Protein AF-A0A6A6SK98-F1 (afdb_monomer_lite)

pLDDT: mean 72.6, std 18.64, range [45.09, 96.06]

Foldseek 3Di:
DDDDDDDDDDDDDDPPPPPPDDPPPDPDDDPPPDDPPPPPPPPDDDPDPPDDPDDPPPPPPPDDDPVVVVVVVVVVLVVLVVLLVCLVVVNDDDDPPDDPCNSVVSNVVSVVVNVVVVVVVVVVVVVVVVVVVCVVVVVPDDDPDPDDDPDD

Sequence (152 aa):
MAKHSDTSTHTAAAQDSVFLSNNDVKPSHLDPKAISTDTKVNTSNRKATFQGGGKLKKHIRLRESKEHHHQRFERRHDRRQAERARIAAGTAVPPPDAGPNWAKKREQRLAKYAKNTERRHKKHEKRVRDAEEAKSEGAGKEQGDKNSGRAK

Structure (mmCIF, N/CA/C/O backbone):
data_AF-A0A6A6SK98-F1
#
_entry.id   AF-A0A6A6SK98-F1
#
loop_
_atom_site.group_PDB
_atom_site.id
_atom_site.type_symbol
_atom_site.label_atom_id
_atom_site.label_alt_id
_atom_site.label_comp_id
_atom_site.label_asym_id
_atom_site.label_entity_id
_atom_site.label_seq_id
_atom_site.pdbx_PDB_ins_code
_atom_site.Cartn_x
_atom_site.Cartn_y
_atom_site.Cartn_z
_atom_site.occupancy
_atom_site.B_iso_or_equiv
_atom_site.auth_seq_id
_atom_site.auth_comp_id
_atom_site.auth_asym_id
_atom_site.auth_atom_id
_atom_site.pdbx_PDB_model_num
ATOM 1 N N . MET A 1 1 ? -14.582 44.600 31.786 1.00 52.75 1 MET A N 1
ATOM 2 C CA . MET A 1 1 ? -15.840 44.243 31.097 1.00 52.75 1 MET A CA 1
ATOM 3 C C . MET A 1 1 ? -15.591 44.267 29.597 1.00 52.75 1 MET A C 1
ATOM 5 O O . MET A 1 1 ? -15.584 45.338 29.009 1.00 52.75 1 MET A O 1
ATOM 9 N N . ALA A 1 2 ? -15.300 43.112 28.999 1.00 51.84 2 ALA A N 1
ATOM 10 C CA . ALA A 1 2 ? -15.084 42.970 27.560 1.00 51.84 2 ALA A CA 1
ATOM 11 C C . ALA A 1 2 ? -16.059 41.908 27.047 1.00 51.84 2 ALA A C 1
ATOM 13 O O . ALA A 1 2 ? -16.211 40.856 27.661 1.00 51.84 2 ALA A O 1
ATOM 14 N N . LYS A 1 3 ? -16.800 42.272 26.002 1.00 63.06 3 LYS A N 1
ATOM 15 C CA . LYS A 1 3 ? -18.000 41.593 25.516 1.00 63.06 3 LYS A CA 1
ATOM 16 C C . LYS A 1 3 ? -17.608 40.333 24.738 1.00 63.06 3 LYS A C 1
ATOM 18 O O . LYS A 1 3 ? -16.805 40.417 23.815 1.00 63.06 3 LYS A O 1
ATOM 23 N N . HIS A 1 4 ? -18.187 39.195 25.109 1.00 49.81 4 HIS A N 1
ATOM 24 C CA . HIS A 1 4 ? -18.150 37.962 24.328 1.00 49.81 4 HIS A CA 1
ATOM 25 C C . HIS A 1 4 ? -19.135 38.103 23.161 1.00 49.81 4 HIS A C 1
ATOM 27 O O . HIS A 1 4 ? -20.302 38.419 23.380 1.00 49.81 4 HIS A O 1
ATOM 33 N N . SER A 1 5 ? -18.669 37.921 21.927 1.00 63.31 5 SER A N 1
ATOM 34 C CA . SER A 1 5 ? -19.527 37.810 20.745 1.00 63.31 5 SER A CA 1
ATOM 35 C C . SER A 1 5 ? -19.526 36.362 20.273 1.00 63.31 5 SER A C 1
ATOM 37 O O . SER A 1 5 ? -18.610 35.926 19.574 1.00 63.31 5 SER A O 1
ATOM 39 N N . ASP A 1 6 ? -20.559 35.639 20.693 1.00 55.16 6 ASP A N 1
ATOM 40 C CA . ASP A 1 6 ? -20.901 34.302 20.227 1.00 55.16 6 ASP A CA 1
ATOM 41 C C . ASP A 1 6 ? -21.406 34.378 18.783 1.00 55.16 6 ASP A C 1
ATOM 43 O O . ASP A 1 6 ? -22.420 35.008 18.486 1.00 55.16 6 ASP A O 1
ATOM 47 N N . THR A 1 7 ? -20.698 33.722 17.870 1.00 63.88 7 THR A N 1
ATOM 48 C CA . THR A 1 7 ? -21.157 33.487 16.496 1.00 63.88 7 THR A CA 1
ATOM 49 C C . THR A 1 7 ? -21.421 31.997 16.330 1.00 63.88 7 THR A C 1
ATOM 51 O O . THR A 1 7 ? -20.584 31.217 15.882 1.00 63.88 7 THR A O 1
ATOM 54 N N . SER A 1 8 ? -22.618 31.599 16.759 1.00 53.12 8 SER A N 1
ATOM 55 C CA . SER A 1 8 ? -23.190 30.285 16.486 1.00 53.12 8 SER A CA 1
ATOM 56 C C . SER A 1 8 ? -23.600 30.221 15.016 1.00 53.12 8 SER A C 1
ATOM 58 O O . SER A 1 8 ? -24.483 30.958 14.580 1.00 53.12 8 SER A O 1
ATOM 60 N N . THR A 1 9 ? -22.946 29.353 14.244 1.00 57.50 9 THR A N 1
ATOM 61 C CA . THR A 1 9 ? -23.338 29.055 12.861 1.00 57.50 9 THR A CA 1
ATOM 62 C C . THR A 1 9 ? -23.818 27.608 12.817 1.00 57.50 9 THR A C 1
ATOM 64 O O . THR A 1 9 ? -23.026 26.676 12.697 1.00 57.50 9 THR A O 1
ATOM 67 N N . HIS A 1 10 ? -25.127 27.416 12.977 1.00 50.22 10 HIS A N 1
ATOM 68 C CA . HIS A 1 10 ? -25.798 26.149 12.698 1.00 50.22 10 HIS A CA 1
ATOM 69 C C . HIS A 1 10 ? -26.047 26.055 11.192 1.00 50.22 10 HIS A C 1
ATOM 71 O O . HIS A 1 10 ? -27.001 26.640 10.684 1.00 50.22 10 HIS A O 1
ATOM 77 N N . THR A 1 11 ? -25.205 25.312 10.475 1.00 55.38 11 THR A N 1
ATOM 78 C CA . THR A 1 11 ? -25.446 25.005 9.061 1.00 55.38 11 THR A CA 1
ATOM 79 C C . THR A 1 11 ? -25.968 23.579 8.922 1.00 55.38 11 THR A C 1
ATOM 81 O O . THR A 1 11 ? -25.255 22.609 9.163 1.00 55.38 11 THR A O 1
ATOM 84 N N . ALA A 1 12 ? -27.258 23.534 8.591 1.00 54.75 12 ALA A N 1
ATOM 85 C CA . ALA A 1 12 ? -28.085 22.494 7.987 1.00 54.75 12 ALA A CA 1
ATOM 86 C C . ALA A 1 12 ? -27.506 21.075 7.812 1.00 54.75 12 ALA A C 1
ATOM 88 O O . ALA A 1 12 ? -26.571 20.825 7.055 1.00 54.75 12 ALA A O 1
ATOM 89 N N . ALA A 1 13 ? -28.212 20.128 8.433 1.00 52.47 13 ALA A N 1
ATOM 90 C CA . ALA A 1 13 ? -28.170 18.708 8.136 1.00 52.47 13 ALA A CA 1
ATOM 91 C C . ALA A 1 13 ? -28.680 18.428 6.709 1.00 52.47 13 ALA A C 1
ATOM 93 O O . ALA A 1 13 ? -29.855 18.639 6.417 1.00 52.47 13 ALA A O 1
ATOM 94 N N . ALA A 1 14 ? -27.813 17.898 5.847 1.00 54.19 14 ALA A N 1
ATOM 95 C CA . ALA A 1 14 ? -28.224 17.171 4.652 1.00 54.19 14 ALA A CA 1
ATOM 96 C C . ALA A 1 14 ? -28.398 15.695 5.041 1.00 54.19 14 ALA A C 1
ATOM 98 O O . ALA A 1 14 ? -27.422 14.973 5.245 1.00 54.19 14 ALA A O 1
ATOM 99 N N . GLN A 1 15 ? -29.648 15.267 5.223 1.00 52.50 15 GLN A N 1
ATOM 100 C CA . GLN A 1 15 ? -29.999 13.853 5.325 1.00 52.50 15 GLN A CA 1
ATOM 101 C C . GLN A 1 15 ? -30.228 13.297 3.917 1.00 52.50 15 GLN A C 1
ATOM 103 O O . GLN A 1 15 ? -31.365 13.180 3.466 1.00 52.50 15 GLN A O 1
ATOM 108 N N . ASP A 1 16 ? -29.146 12.930 3.233 1.00 50.25 16 ASP A N 1
ATOM 109 C CA . ASP A 1 16 ? -29.23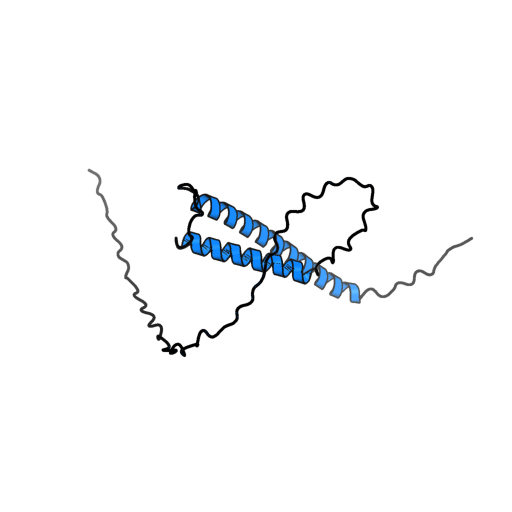9 12.100 2.031 1.00 50.25 16 ASP A CA 1
ATOM 110 C C . ASP A 1 16 ? -29.477 10.649 2.458 1.00 50.25 16 ASP A C 1
ATOM 112 O O . ASP A 1 16 ? -28.567 9.855 2.706 1.00 50.25 16 ASP A O 1
ATOM 116 N N . SER A 1 17 ? -30.760 10.323 2.596 1.00 53.38 17 SER A N 1
ATOM 117 C CA . SER A 1 17 ? -31.263 8.967 2.777 1.00 53.38 17 SER A CA 1
ATOM 118 C C . SER A 1 17 ? -31.161 8.207 1.452 1.00 53.38 17 SER A C 1
ATOM 120 O O . SER A 1 17 ? -32.091 8.146 0.652 1.00 53.38 17 SER A O 1
ATOM 122 N N . VAL A 1 18 ? -29.999 7.605 1.203 1.00 55.28 18 VAL A N 1
ATOM 123 C CA . VAL A 1 18 ? -29.844 6.649 0.103 1.00 55.28 18 VAL A CA 1
ATOM 124 C C . VAL A 1 18 ? -30.526 5.347 0.516 1.00 55.28 18 VAL A C 1
ATOM 126 O O . VAL A 1 18 ? -29.987 4.545 1.279 1.00 55.28 18 VAL A O 1
ATOM 129 N N . PHE A 1 19 ? -31.747 5.163 0.027 1.00 48.50 19 PHE A N 1
ATOM 130 C CA . PHE A 1 19 ? -32.517 3.929 0.124 1.00 48.50 19 PHE A CA 1
ATOM 131 C C . PHE A 1 19 ? -31.816 2.849 -0.721 1.00 48.50 19 PHE A C 1
ATOM 133 O O . PHE A 1 19 ? -32.073 2.701 -1.916 1.00 48.50 19 PHE A O 1
ATOM 140 N N . LEU A 1 20 ? -30.866 2.115 -0.132 1.00 53.53 20 LEU A N 1
ATOM 141 C CA . LEU A 1 20 ? -30.313 0.921 -0.768 1.00 53.53 20 LEU A CA 1
ATOM 142 C C . LEU A 1 20 ? -31.343 -0.207 -0.679 1.00 53.53 20 LEU A C 1
ATOM 144 O O . LEU A 1 20 ? -31.538 -0.829 0.360 1.00 53.53 20 LEU A O 1
ATOM 148 N N . SER A 1 21 ? -31.996 -0.430 -1.817 1.00 53.16 21 SER A N 1
ATOM 149 C CA . SER A 1 21 ? -32.761 -1.616 -2.192 1.00 53.16 21 SER A CA 1
ATOM 150 C C . SER A 1 21 ? -32.133 -2.905 -1.646 1.00 53.16 21 SER A C 1
ATOM 152 O O . SER A 1 21 ? -31.102 -3.366 -2.142 1.00 53.16 21 SER A O 1
ATOM 154 N N . ASN A 1 22 ? -32.795 -3.518 -0.663 1.00 48.38 22 ASN A N 1
ATOM 155 C CA . ASN A 1 22 ? -32.536 -4.892 -0.254 1.00 48.38 22 ASN A CA 1
ATOM 156 C C . ASN A 1 22 ? -32.964 -5.819 -1.397 1.00 48.38 22 ASN A C 1
ATOM 158 O O . ASN A 1 22 ? -34.144 -6.105 -1.571 1.00 48.38 22 ASN A O 1
ATOM 162 N N . ASN A 1 23 ? -31.999 -6.272 -2.197 1.00 54.50 23 ASN A N 1
ATOM 163 C CA . ASN A 1 23 ? -32.209 -7.417 -3.071 1.00 54.50 23 ASN A CA 1
ATOM 164 C C . ASN A 1 23 ? -32.403 -8.657 -2.189 1.00 54.50 23 ASN A C 1
ATOM 166 O O . ASN A 1 23 ? -31.438 -9.201 -1.649 1.00 54.50 23 ASN A O 1
ATOM 170 N N . ASP A 1 24 ? -33.658 -9.083 -2.063 1.00 53.00 24 ASP A N 1
ATOM 171 C CA . ASP A 1 24 ? -34.084 -10.389 -1.563 1.00 53.00 24 ASP A CA 1
ATOM 172 C C . ASP A 1 24 ? -33.523 -11.506 -2.459 1.00 53.00 24 ASP A C 1
ATOM 174 O O . ASP A 1 24 ? -34.200 -12.077 -3.317 1.00 53.00 24 ASP A O 1
ATOM 178 N N . VAL A 1 25 ? -32.250 -11.842 -2.261 1.00 53.78 25 VAL A N 1
ATOM 179 C CA . VAL A 1 25 ? -31.699 -13.114 -2.725 1.00 53.78 25 VAL A CA 1
ATOM 180 C C . VAL A 1 25 ? -31.928 -14.119 -1.610 1.00 53.78 25 VAL A C 1
ATOM 182 O O . VAL A 1 25 ? -31.170 -14.204 -0.644 1.00 53.78 25 VAL A O 1
ATOM 185 N N . LYS A 1 26 ? -33.018 -14.875 -1.751 1.00 58.38 26 LYS A N 1
ATOM 186 C CA . LYS A 1 26 ? -33.307 -16.067 -0.950 1.00 58.38 26 LYS A CA 1
ATOM 187 C C . LYS A 1 26 ? -32.042 -16.939 -0.872 1.00 58.38 26 LYS A C 1
ATOM 189 O O . LYS A 1 26 ? -31.548 -17.343 -1.928 1.00 58.38 26 LYS A O 1
ATOM 194 N N . PRO A 1 27 ? -31.519 -17.280 0.319 1.00 57.19 27 PRO A N 1
ATOM 195 C CA . PRO A 1 27 ? -30.479 -18.289 0.414 1.00 57.19 27 PRO A CA 1
ATOM 196 C C . PRO A 1 27 ? -31.111 -19.633 0.053 1.00 57.19 27 PRO A C 1
ATOM 198 O O . PRO A 1 27 ? -31.895 -20.200 0.814 1.00 57.19 27 PRO A O 1
ATOM 201 N N . SER A 1 28 ? -30.797 -20.131 -1.142 1.00 58.06 28 SER A N 1
ATOM 202 C CA . SER A 1 28 ? -31.038 -21.524 -1.490 1.00 58.06 28 SER A CA 1
ATOM 203 C C . SER A 1 28 ? -30.358 -22.392 -0.436 1.00 58.06 28 SER A C 1
ATOM 205 O O . SER A 1 28 ? -29.149 -22.291 -0.224 1.00 58.06 28 SER A O 1
ATOM 207 N N . HIS A 1 29 ? -31.168 -23.201 0.234 1.00 53.41 29 HIS A N 1
ATOM 208 C CA . HIS A 1 29 ? -30.786 -24.267 1.143 1.00 53.41 29 HIS A CA 1
ATOM 209 C C . HIS A 1 29 ? -29.707 -25.141 0.486 1.00 53.41 29 HIS A C 1
ATOM 211 O O . HIS A 1 29 ? -30.003 -25.964 -0.376 1.00 53.41 29 HIS A O 1
ATOM 217 N N . LEU A 1 30 ? -28.442 -24.899 0.831 1.00 54.44 30 LEU A N 1
ATOM 218 C CA . LEU A 1 30 ? -27.338 -25.762 0.438 1.00 54.44 30 LEU A CA 1
ATOM 219 C C . LEU A 1 30 ? -27.220 -26.851 1.497 1.00 54.44 30 LEU A C 1
ATOM 221 O O . LEU A 1 30 ? -26.771 -26.597 2.614 1.00 54.44 30 LEU A O 1
ATOM 225 N N . ASP A 1 31 ? -27.649 -28.051 1.118 1.00 53.09 31 ASP A N 1
ATOM 226 C CA . ASP A 1 31 ? -27.403 -29.298 1.830 1.00 53.09 31 ASP A CA 1
ATOM 227 C C . ASP A 1 31 ? -25.910 -29.432 2.185 1.00 53.09 31 ASP A C 1
ATOM 229 O O . ASP A 1 31 ? -25.072 -29.551 1.283 1.00 53.09 31 ASP A O 1
ATOM 233 N N . PRO A 1 32 ? -25.519 -29.486 3.471 1.00 56.09 32 PRO A N 1
ATOM 234 C CA . PRO A 1 32 ? -24.153 -29.812 3.846 1.00 56.09 32 PRO A CA 1
ATOM 235 C C . PRO A 1 32 ? -23.962 -31.334 3.794 1.00 56.09 32 PRO A C 1
ATOM 237 O O . PRO A 1 32 ? -23.784 -31.991 4.819 1.00 56.09 32 PRO A O 1
ATOM 240 N N . LYS A 1 33 ? -23.992 -31.929 2.596 1.00 53.34 33 LYS A N 1
ATOM 241 C CA . LYS A 1 33 ? -23.508 -33.302 2.400 1.00 53.34 33 LYS A CA 1
ATOM 242 C C . LYS A 1 33 ? -22.080 -33.286 1.866 1.00 53.34 33 LYS A C 1
ATOM 244 O O . LYS A 1 33 ? -21.832 -33.184 0.674 1.00 53.34 33 LYS A O 1
ATOM 249 N N . ALA A 1 34 ? -21.170 -33.435 2.825 1.00 58.16 34 ALA A N 1
ATOM 250 C CA . ALA A 1 34 ? -19.913 -34.166 2.717 1.00 58.16 34 ALA A CA 1
ATOM 251 C C . ALA A 1 34 ? -18.953 -33.773 1.580 1.00 58.16 34 ALA A C 1
ATOM 253 O O . ALA A 1 34 ? -18.916 -34.398 0.525 1.00 58.16 34 ALA A O 1
ATOM 254 N N . ILE A 1 35 ? -18.019 -32.874 1.896 1.00 53.72 35 ILE A N 1
ATOM 255 C CA . ILE A 1 35 ? -16.646 -32.993 1.392 1.00 53.72 35 ILE A CA 1
ATOM 256 C C . ILE A 1 35 ? -15.726 -33.010 2.615 1.00 53.72 35 ILE A C 1
ATOM 258 O O . ILE A 1 35 ? -15.178 -31.997 3.043 1.00 53.72 35 ILE A O 1
ATOM 262 N N . SER A 1 36 ? -15.621 -34.194 3.222 1.00 48.38 36 SER A N 1
ATOM 263 C CA . SER A 1 36 ? -14.524 -34.524 4.127 1.00 48.38 36 SER A CA 1
ATOM 264 C C . SER A 1 36 ? -13.276 -34.724 3.273 1.00 48.38 36 SER A C 1
ATOM 266 O O . SER A 1 36 ? -13.075 -35.785 2.684 1.00 48.38 36 SER A O 1
ATOM 268 N N . THR A 1 37 ? -12.445 -33.692 3.152 1.00 55.44 37 THR A N 1
ATOM 269 C CA . THR A 1 37 ? -11.045 -33.890 2.773 1.00 55.44 37 THR A CA 1
ATOM 270 C C . THR A 1 37 ? -10.233 -33.955 4.050 1.00 55.44 37 THR A C 1
ATOM 272 O O . THR A 1 37 ? -9.770 -32.928 4.555 1.00 55.44 37 THR A O 1
ATOM 275 N N . ASP A 1 38 ? -10.070 -35.177 4.556 1.00 46.47 38 ASP A N 1
ATOM 276 C CA . ASP A 1 38 ? -9.054 -35.552 5.536 1.00 46.47 38 ASP A CA 1
ATOM 277 C C . ASP A 1 38 ? -7.671 -35.163 5.002 1.00 46.47 38 ASP A C 1
ATOM 279 O O . ASP A 1 38 ? -6.936 -35.948 4.400 1.00 46.47 38 ASP A O 1
ATOM 283 N N . THR A 1 39 ? -7.293 -33.910 5.221 1.00 47.31 39 THR A N 1
ATOM 284 C CA . THR A 1 39 ? -5.923 -33.471 5.004 1.00 47.31 39 THR A CA 1
ATOM 285 C C . THR A 1 39 ? -5.172 -33.800 6.283 1.00 47.31 39 THR A C 1
ATOM 287 O O . THR A 1 39 ? -5.020 -32.963 7.172 1.00 47.31 39 THR A O 1
ATOM 290 N N . LYS A 1 40 ? -4.735 -35.059 6.402 1.00 48.38 40 LYS A N 1
ATOM 291 C CA . LYS A 1 40 ? -3.777 -35.488 7.426 1.00 48.38 40 LYS A CA 1
ATOM 292 C C . LYS A 1 40 ? -2.483 -34.693 7.240 1.00 48.38 40 LYS A C 1
ATOM 294 O O . LYS A 1 40 ? -1.596 -35.091 6.486 1.00 48.38 40 LYS A O 1
ATOM 299 N N . VAL A 1 41 ? -2.365 -33.561 7.931 1.00 48.53 41 VAL A N 1
ATOM 300 C CA . VAL A 1 41 ? -1.095 -32.851 8.088 1.00 48.53 41 VAL A CA 1
ATOM 301 C C . VAL A 1 41 ? -0.239 -33.699 9.021 1.00 48.53 41 VAL A C 1
ATOM 303 O O . VAL A 1 41 ? -0.339 -33.635 10.243 1.00 48.53 41 VAL A O 1
ATOM 306 N N . ASN A 1 42 ? 0.567 -34.570 8.420 1.00 45.53 42 ASN A N 1
ATOM 307 C CA . ASN A 1 42 ? 1.564 -35.359 9.120 1.00 45.53 42 ASN A CA 1
ATOM 308 C C . ASN A 1 42 ? 2.720 -34.438 9.539 1.00 45.53 42 ASN A C 1
ATOM 310 O O . ASN A 1 42 ? 3.708 -34.279 8.819 1.00 45.53 42 ASN A O 1
ATOM 314 N N . THR A 1 43 ? 2.587 -33.813 10.708 1.00 56.94 43 THR A N 1
ATOM 315 C CA . THR A 1 43 ? 3.652 -33.047 11.367 1.00 56.94 43 THR A CA 1
ATOM 316 C C . THR A 1 43 ? 4.645 -34.014 12.015 1.00 56.94 43 THR A C 1
ATOM 318 O O . THR A 1 43 ? 4.785 -34.094 13.233 1.00 56.94 43 THR A O 1
ATOM 321 N N . SER A 1 44 ? 5.337 -34.798 11.189 1.00 52.38 44 SER A N 1
ATOM 322 C CA . SER A 1 44 ? 6.452 -35.620 11.647 1.00 52.38 44 SER A CA 1
ATOM 323 C C . SER A 1 44 ? 7.648 -34.722 11.955 1.00 52.38 44 SER A C 1
ATOM 325 O O . SER A 1 44 ? 8.370 -34.284 11.058 1.00 52.38 44 SER A O 1
ATOM 327 N N . ASN A 1 45 ? 7.859 -34.482 13.249 1.00 55.62 45 ASN A N 1
ATOM 328 C CA . ASN A 1 45 ? 9.130 -34.079 13.839 1.00 55.62 45 ASN A CA 1
ATOM 329 C C . ASN A 1 45 ? 10.291 -34.855 13.196 1.00 55.62 45 ASN A C 1
ATOM 331 O O . ASN A 1 45 ? 10.512 -36.024 13.500 1.00 55.62 45 ASN A O 1
ATOM 335 N N . ARG A 1 46 ? 11.084 -34.197 12.347 1.00 52.72 46 ARG A N 1
ATOM 336 C CA . ARG A 1 46 ? 12.448 -34.644 12.050 1.00 52.72 46 ARG A CA 1
ATOM 337 C C . ARG A 1 46 ? 13.416 -33.575 12.514 1.00 52.72 46 ARG A C 1
ATOM 339 O O . ARG A 1 46 ? 13.726 -32.628 11.797 1.00 52.72 46 ARG A O 1
ATOM 346 N N . LYS A 1 47 ? 13.906 -33.767 13.738 1.00 49.66 47 LYS A N 1
ATOM 347 C CA . LYS A 1 47 ? 15.163 -33.201 14.222 1.00 49.66 47 LYS A CA 1
ATOM 348 C C . LYS A 1 47 ? 16.271 -33.776 13.334 1.00 49.66 47 LYS A C 1
ATOM 350 O O . LYS A 1 47 ? 16.804 -34.842 13.610 1.00 49.66 47 LYS A O 1
ATOM 355 N N . ALA A 1 48 ? 16.526 -33.122 12.204 1.00 54.75 48 ALA A N 1
ATOM 356 C CA . ALA A 1 48 ? 17.607 -33.487 11.305 1.00 54.75 48 ALA A CA 1
ATOM 357 C C . ALA A 1 48 ? 18.925 -33.067 11.962 1.00 54.75 48 ALA A C 1
ATOM 359 O O . ALA A 1 48 ? 19.312 -31.899 11.941 1.00 54.75 48 ALA A O 1
ATOM 360 N N . THR A 1 49 ? 19.592 -34.029 12.588 1.00 53.97 49 THR A N 1
ATOM 361 C CA . THR A 1 49 ? 21.017 -33.967 12.888 1.00 53.97 49 THR A CA 1
ATOM 362 C C . THR A 1 49 ? 21.764 -33.790 11.565 1.00 53.97 49 THR A C 1
ATOM 364 O O . THR A 1 49 ? 21.901 -34.721 10.778 1.00 53.97 49 THR A O 1
ATOM 367 N N . PHE A 1 50 ? 22.203 -32.564 11.273 1.00 47.88 50 PHE A N 1
ATOM 368 C CA . PHE A 1 50 ? 23.048 -32.281 10.116 1.00 47.88 50 PHE A CA 1
ATOM 369 C C . PHE A 1 50 ? 24.473 -32.746 10.433 1.00 47.88 50 PHE A C 1
ATOM 371 O O . PHE A 1 50 ? 25.324 -31.971 10.859 1.00 47.88 50 PHE A O 1
ATOM 378 N N . GLN A 1 51 ? 24.713 -34.044 10.276 1.00 50.41 51 GLN A N 1
ATOM 379 C CA . GLN A 1 51 ? 26.050 -34.601 10.129 1.00 50.41 51 GLN A CA 1
ATOM 380 C C . GLN A 1 51 ? 26.133 -35.236 8.746 1.00 50.41 51 GLN A C 1
ATOM 382 O O . GLN A 1 51 ? 25.403 -36.171 8.434 1.00 50.41 51 GLN A O 1
ATOM 387 N N . GLY A 1 52 ? 27.006 -34.697 7.901 1.00 45.09 52 GLY A N 1
ATOM 388 C CA . GLY A 1 52 ? 27.307 -35.280 6.599 1.00 45.09 52 GLY A CA 1
ATOM 389 C C . GLY A 1 52 ? 27.608 -34.219 5.553 1.00 45.09 52 GLY A C 1
ATOM 390 O O . GLY A 1 52 ? 26.710 -33.513 5.099 1.00 45.09 52 GLY A O 1
ATOM 391 N N . GLY A 1 53 ? 28.876 -34.137 5.145 1.00 50.03 53 GLY A N 1
ATOM 392 C CA . GLY A 1 53 ? 29.387 -33.303 4.055 1.00 50.03 53 GLY A CA 1
ATOM 393 C C . GLY A 1 53 ? 28.890 -33.735 2.671 1.00 50.03 53 GLY A C 1
ATOM 394 O O . GLY A 1 53 ? 29.677 -34.042 1.778 1.00 50.03 53 GLY A O 1
ATOM 395 N N . GLY A 1 54 ? 27.573 -33.754 2.476 1.00 50.16 54 GLY A N 1
ATOM 396 C CA . GLY A 1 54 ? 26.945 -33.958 1.180 1.00 50.16 54 GLY A CA 1
ATOM 397 C C . GLY A 1 54 ? 26.979 -32.665 0.375 1.00 50.16 54 GLY A C 1
ATOM 398 O O . GLY A 1 54 ? 26.413 -31.654 0.789 1.00 50.16 54 GLY A O 1
ATOM 399 N N . LYS A 1 55 ? 27.639 -32.700 -0.787 1.00 62.06 55 LYS A N 1
ATOM 400 C CA . LYS A 1 55 ? 27.631 -31.630 -1.794 1.00 62.06 55 LYS A CA 1
ATOM 401 C C . LYS A 1 55 ? 26.212 -31.074 -1.940 1.00 62.06 55 LYS A C 1
ATOM 403 O O . LYS A 1 55 ? 25.305 -31.790 -2.364 1.00 62.06 55 LYS A O 1
ATOM 408 N N . LEU A 1 56 ? 26.039 -29.802 -1.577 1.00 60.53 56 LEU A N 1
ATOM 409 C CA . LEU A 1 56 ? 24.785 -29.066 -1.682 1.00 60.53 56 LEU A CA 1
ATOM 410 C C . LEU A 1 56 ? 24.305 -29.150 -3.141 1.00 60.53 56 LEU A C 1
ATOM 412 O O . LEU A 1 56 ? 24.819 -28.445 -4.013 1.00 60.53 56 LEU A O 1
ATOM 416 N N . LYS A 1 57 ? 23.342 -30.035 -3.439 1.00 62.62 57 LYS A N 1
ATOM 417 C CA . LYS A 1 57 ? 22.619 -29.993 -4.713 1.00 62.62 57 LYS A CA 1
ATOM 418 C C . LYS A 1 57 ? 22.006 -28.601 -4.775 1.00 62.62 57 LYS A C 1
ATOM 420 O O . LYS A 1 57 ? 21.170 -28.257 -3.941 1.00 62.62 57 LYS A O 1
ATOM 425 N N . LYS A 1 58 ? 22.483 -27.763 -5.701 1.00 67.81 58 LYS A N 1
ATOM 426 C CA . LYS A 1 58 ? 21.932 -26.427 -5.929 1.00 67.81 58 LYS A CA 1
ATOM 427 C C . LYS A 1 58 ? 20.474 -26.626 -6.327 1.00 67.81 58 LYS A C 1
ATOM 429 O O . LYS A 1 58 ? 20.187 -26.909 -7.484 1.00 67.81 58 LYS A O 1
ATOM 434 N N . HIS A 1 59 ? 19.562 -26.542 -5.361 1.00 60.50 59 HIS A N 1
ATOM 435 C CA . HIS A 1 59 ? 18.142 -26.468 -5.647 1.00 60.50 59 HIS A CA 1
ATOM 436 C C . HIS A 1 59 ? 17.972 -25.271 -6.576 1.00 60.50 59 HIS A C 1
ATOM 438 O O . HIS A 1 59 ? 18.224 -24.132 -6.171 1.00 60.50 59 HIS A O 1
ATOM 444 N N . ILE A 1 60 ? 17.616 -25.538 -7.834 1.00 63.62 60 ILE A N 1
ATOM 445 C CA . ILE A 1 60 ? 17.160 -24.521 -8.772 1.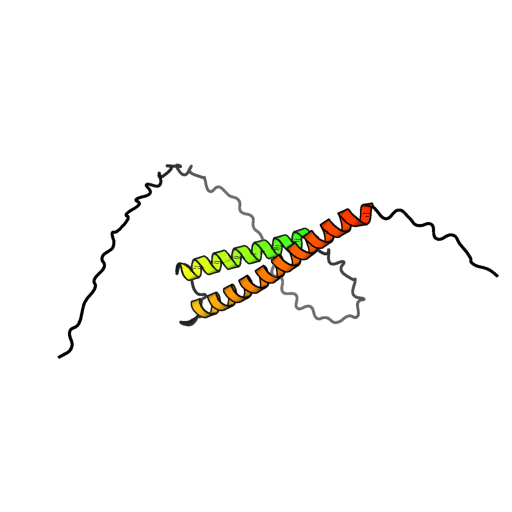00 63.62 60 ILE A CA 1
ATOM 446 C C . ILE A 1 60 ? 15.921 -23.930 -8.108 1.00 63.62 60 ILE A C 1
ATOM 448 O O . ILE A 1 60 ? 14.834 -24.499 -8.161 1.00 63.62 60 ILE A O 1
ATOM 452 N N . ARG A 1 61 ? 16.100 -22.831 -7.371 1.00 66.94 61 ARG A N 1
ATOM 453 C CA . ARG A 1 61 ? 14.976 -22.046 -6.878 1.00 66.94 61 ARG A CA 1
ATOM 454 C C . ARG A 1 61 ? 14.331 -21.498 -8.137 1.00 66.94 61 ARG A C 1
ATOM 456 O O . ARG A 1 61 ? 14.898 -20.592 -8.745 1.00 66.94 61 ARG A O 1
ATOM 463 N N . LEU A 1 62 ? 13.216 -22.097 -8.555 1.00 70.31 62 LEU A N 1
ATOM 464 C CA . LEU A 1 62 ? 12.367 -21.562 -9.613 1.00 70.31 62 LEU A CA 1
ATOM 465 C C . LEU A 1 62 ? 12.100 -20.102 -9.252 1.00 70.31 62 LEU A C 1
ATOM 467 O O . LEU A 1 62 ? 11.432 -19.793 -8.265 1.00 70.31 62 LEU A O 1
ATOM 471 N N . ARG A 1 63 ? 12.771 -19.202 -9.967 1.00 78.94 63 ARG A N 1
ATOM 472 C CA . ARG A 1 63 ? 12.704 -17.774 -9.701 1.00 78.94 63 ARG A CA 1
ATOM 473 C C . ARG A 1 63 ? 11.365 -17.329 -10.262 1.00 78.94 63 ARG A C 1
ATOM 475 O O . ARG A 1 63 ? 11.141 -17.474 -11.459 1.00 78.94 63 ARG A O 1
ATOM 482 N N . GLU A 1 64 ? 10.475 -16.852 -9.395 1.00 79.25 64 GLU A N 1
ATOM 483 C CA . GLU A 1 64 ? 9.179 -16.319 -9.820 1.00 79.25 64 GLU A CA 1
ATOM 484 C C . GLU A 1 64 ? 9.371 -15.304 -10.959 1.00 79.25 64 GLU A C 1
ATOM 486 O O . GLU A 1 64 ? 10.357 -14.553 -10.979 1.00 79.25 64 GLU A O 1
ATOM 491 N N . SER A 1 65 ? 8.429 -15.277 -11.909 1.00 85.44 65 SER A N 1
ATOM 492 C CA . SER A 1 65 ? 8.434 -14.264 -12.962 1.00 85.44 65 SER A CA 1
ATOM 493 C C . SER A 1 65 ? 8.366 -12.864 -12.338 1.00 85.44 65 SER A C 1
ATOM 495 O O . SER A 1 65 ? 7.796 -12.662 -11.260 1.00 85.44 65 SER A O 1
ATOM 497 N N . LYS A 1 66 ? 8.966 -11.872 -13.008 1.00 82.56 66 LYS A N 1
ATOM 498 C CA . LYS A 1 66 ? 8.956 -10.477 -12.529 1.00 82.56 66 LYS A CA 1
ATOM 499 C C . LYS A 1 66 ? 7.527 -9.962 -12.316 1.00 82.56 66 LYS A C 1
ATOM 501 O O . LYS A 1 66 ? 7.286 -9.260 -11.339 1.00 82.56 66 LYS A O 1
ATOM 506 N N . GLU A 1 67 ? 6.612 -10.376 -13.187 1.00 79.75 67 GLU A N 1
ATOM 507 C CA . GLU A 1 67 ? 5.187 -10.051 -13.138 1.00 79.75 67 GLU A CA 1
ATOM 508 C C . GLU A 1 67 ? 4.517 -10.604 -11.875 1.00 79.75 67 GLU A C 1
ATOM 510 O O . GLU A 1 67 ? 3.929 -9.862 -11.090 1.00 79.75 67 GLU A O 1
ATOM 515 N N . HIS A 1 68 ? 4.703 -11.898 -11.592 1.00 87.38 68 HIS A N 1
ATOM 516 C CA . HIS A 1 68 ? 4.136 -12.525 -10.398 1.00 87.38 68 HIS A CA 1
ATOM 517 C C . HIS A 1 68 ? 4.646 -11.868 -9.106 1.00 87.38 68 HIS A C 1
ATOM 519 O O . HIS A 1 68 ? 3.892 -11.635 -8.155 1.00 87.38 68 HIS A O 1
ATOM 525 N N . HIS A 1 69 ? 5.931 -11.509 -9.085 1.00 84.62 69 HIS A N 1
ATOM 526 C CA . HIS A 1 69 ? 6.537 -10.807 -7.962 1.00 84.62 69 HIS A CA 1
ATOM 527 C C . HIS A 1 69 ? 5.945 -9.400 -7.757 1.00 84.62 69 HIS A C 1
ATOM 529 O O . HIS A 1 69 ? 5.733 -8.994 -6.612 1.00 84.62 69 HIS A O 1
ATOM 535 N N . HIS A 1 70 ? 5.642 -8.671 -8.837 1.00 83.38 70 HIS A N 1
ATOM 536 C CA . HIS A 1 70 ? 4.967 -7.372 -8.766 1.00 83.38 70 HIS A CA 1
ATOM 537 C C . HIS A 1 70 ? 3.539 -7.515 -8.225 1.00 83.38 70 HIS A C 1
ATOM 539 O O . HIS A 1 70 ? 3.224 -6.921 -7.195 1.00 83.38 70 HIS A O 1
ATOM 545 N N . GLN A 1 71 ? 2.732 -8.416 -8.793 1.00 85.62 71 GLN A N 1
ATOM 546 C CA . GLN A 1 71 ? 1.362 -8.678 -8.328 1.00 85.62 71 GLN A CA 1
ATOM 547 C C . GLN A 1 71 ? 1.295 -9.115 -6.857 1.00 85.62 71 GLN A C 1
ATOM 549 O O . GLN A 1 71 ? 0.332 -8.835 -6.140 1.00 85.62 71 GLN A O 1
ATOM 554 N N . ARG A 1 72 ? 2.313 -9.829 -6.363 1.00 89.06 72 ARG A N 1
ATOM 555 C CA . ARG A 1 72 ? 2.415 -10.180 -4.940 1.00 89.06 72 ARG A CA 1
ATOM 556 C C . ARG A 1 72 ? 2.635 -8.948 -4.056 1.00 89.06 72 ARG A C 1
ATOM 558 O O . ARG A 1 72 ? 2.158 -8.930 -2.917 1.00 89.06 72 ARG A O 1
ATOM 565 N N . PHE A 1 73 ? 3.369 -7.945 -4.536 1.00 86.88 73 PHE A N 1
ATOM 566 C CA . PHE A 1 73 ? 3.513 -6.682 -3.819 1.00 86.88 73 PHE A CA 1
ATOM 567 C C . PHE A 1 73 ? 2.229 -5.863 -3.831 1.00 86.88 73 PHE A C 1
ATOM 569 O O . PHE A 1 73 ? 1.870 -5.396 -2.749 1.00 86.88 73 PHE A O 1
ATOM 576 N N . GLU A 1 74 ? 1.536 -5.778 -4.968 1.00 87.56 74 GLU A N 1
ATOM 577 C CA . GLU A 1 74 ? 0.245 -5.080 -5.093 1.00 87.56 74 GLU A CA 1
ATOM 578 C C . GLU A 1 74 ? -0.780 -5.640 -4.113 1.00 87.56 74 GLU A C 1
ATOM 580 O O . GLU A 1 74 ? -1.201 -4.955 -3.183 1.00 87.56 74 GLU A O 1
ATOM 585 N N . ARG A 1 75 ? -1.018 -6.957 -4.158 1.00 91.81 75 ARG A N 1
ATOM 586 C CA . ARG A 1 75 ? -1.925 -7.633 -3.212 1.00 91.81 75 ARG A CA 1
ATOM 587 C C . ARG A 1 75 ? -1.564 -7.371 -1.750 1.00 91.81 75 ARG A C 1
ATOM 589 O O . ARG A 1 75 ? -2.427 -7.282 -0.875 1.00 91.81 75 ARG A O 1
ATOM 596 N N . ARG A 1 76 ? -0.266 -7.277 -1.441 1.00 92.31 76 ARG A N 1
ATOM 597 C CA . ARG A 1 76 ? 0.201 -6.976 -0.082 1.00 92.31 76 ARG A CA 1
ATOM 598 C C . ARG A 1 76 ? 0.005 -5.499 0.272 1.00 92.31 76 ARG A C 1
ATOM 600 O O . ARG A 1 76 ? -0.171 -5.204 1.453 1.00 92.31 76 ARG A O 1
ATOM 607 N N . HIS A 1 77 ? 0.087 -4.586 -0.689 1.00 92.81 77 HIS A N 1
ATOM 608 C CA . HIS A 1 77 ? -0.233 -3.177 -0.498 1.00 92.81 77 HIS A CA 1
ATOM 609 C C . HIS A 1 77 ? -1.728 -2.998 -0.229 1.00 92.81 77 HIS A C 1
ATOM 611 O O . HIS A 1 77 ? -2.076 -2.449 0.817 1.00 92.81 77 HIS A O 1
ATOM 617 N N . ASP A 1 78 ? -2.584 -3.576 -1.066 1.00 91.94 78 ASP A N 1
ATOM 618 C CA . ASP A 1 78 ? -4.042 -3.493 -0.927 1.00 91.94 78 ASP A CA 1
ATOM 619 C C . ASP A 1 78 ? -4.506 -4.030 0.423 1.00 91.94 78 ASP A C 1
ATOM 621 O O . ASP A 1 78 ? -5.256 -3.377 1.149 1.00 91.94 78 ASP A O 1
ATOM 625 N N . ARG A 1 79 ? -3.956 -5.177 0.845 1.00 94.06 79 ARG A N 1
ATOM 626 C CA . ARG A 1 79 ? -4.240 -5.749 2.168 1.00 94.06 79 ARG A CA 1
ATOM 627 C C . ARG A 1 79 ? -3.915 -4.780 3.309 1.00 94.06 79 ARG A C 1
ATOM 629 O O . ARG A 1 79 ? -4.643 -4.736 4.296 1.00 94.06 79 ARG A O 1
ATOM 636 N N . ARG A 1 80 ? -2.826 -4.014 3.192 1.00 93.94 80 ARG A N 1
ATOM 637 C CA . ARG A 1 80 ? -2.426 -3.017 4.200 1.00 93.94 80 ARG A CA 1
ATOM 638 C C . ARG A 1 80 ? -3.320 -1.780 4.167 1.00 93.94 80 ARG A C 1
ATOM 640 O O . ARG A 1 80 ? -3.578 -1.222 5.229 1.00 93.94 80 ARG A O 1
ATOM 647 N N . GLN A 1 81 ? -3.779 -1.355 2.990 1.00 93.19 81 GLN A N 1
ATOM 648 C CA . GLN A 1 81 ? -4.726 -0.243 2.866 1.00 93.19 81 GLN A CA 1
ATOM 649 C C . GLN A 1 81 ? -6.080 -0.611 3.469 1.00 93.19 81 GLN A C 1
ATOM 651 O O . GLN A 1 81 ? -6.599 0.129 4.302 1.00 93.19 81 GLN A O 1
ATOM 656 N N . ALA A 1 82 ? -6.589 -1.804 3.154 1.00 93.81 82 ALA A N 1
ATOM 657 C CA . ALA A 1 82 ? -7.804 -2.335 3.761 1.00 93.81 82 ALA A CA 1
ATOM 658 C C . ALA A 1 82 ? -7.675 -2.439 5.290 1.00 93.81 82 ALA A C 1
ATOM 660 O O . ALA A 1 82 ? -8.592 -2.078 6.022 1.00 93.81 82 ALA A O 1
ATOM 661 N N . GLU A 1 83 ? -6.522 -2.881 5.798 1.00 94.44 83 GLU A N 1
ATOM 662 C CA . GLU A 1 83 ? -6.267 -2.909 7.240 1.00 94.44 83 GLU A CA 1
ATOM 663 C C . GLU A 1 83 ? -6.265 -1.505 7.857 1.00 94.44 83 GLU A C 1
ATOM 665 O O . GLU A 1 83 ? -6.852 -1.300 8.917 1.00 94.44 83 GLU A O 1
ATOM 670 N N . ARG A 1 84 ? -5.651 -0.524 7.188 1.00 94.31 84 ARG A N 1
ATOM 671 C CA . ARG A 1 84 ? -5.658 0.865 7.655 1.00 94.31 84 ARG A CA 1
ATOM 672 C C . ARG A 1 84 ? -7.079 1.420 7.716 1.00 94.31 84 ARG A C 1
ATOM 674 O O . ARG A 1 84 ? -7.426 2.041 8.714 1.00 94.31 84 ARG A O 1
ATOM 681 N N . ALA A 1 85 ? -7.892 1.151 6.696 1.00 94.38 85 ALA A N 1
ATOM 682 C CA 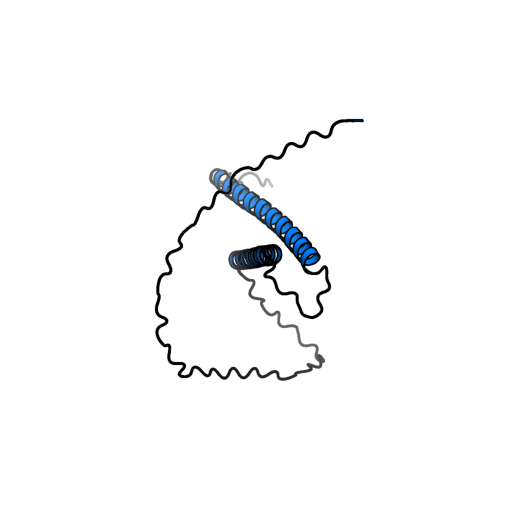. ALA A 1 85 ? -9.297 1.540 6.673 1.00 94.38 85 ALA A CA 1
ATOM 683 C C . ALA A 1 85 ? -10.083 0.897 7.827 1.00 94.38 85 ALA A C 1
ATOM 685 O O . ALA A 1 85 ? -10.841 1.584 8.501 1.00 94.38 85 ALA A O 1
ATOM 686 N N . ARG A 1 86 ? -9.842 -0.386 8.133 1.00 95.81 86 ARG A N 1
ATOM 687 C CA . ARG A 1 86 ? -10.460 -1.066 9.288 1.00 95.81 86 ARG A CA 1
ATOM 688 C C . ARG A 1 86 ? -10.045 -0.460 10.627 1.00 95.81 86 ARG A C 1
ATOM 690 O O . ARG A 1 86 ? -10.880 -0.330 11.515 1.00 95.81 86 ARG A O 1
ATOM 697 N N . ILE A 1 87 ? -8.773 -0.087 10.781 1.00 94.56 87 ILE A N 1
ATOM 698 C CA . ILE A 1 87 ? -8.284 0.585 11.996 1.00 94.56 87 ILE A CA 1
ATOM 699 C C . ILE A 1 87 ? -8.933 1.964 12.136 1.00 94.56 87 ILE A C 1
ATOM 701 O O . ILE A 1 87 ? -9.402 2.292 13.220 1.00 94.56 87 ILE A O 1
ATOM 705 N N . ALA A 1 88 ? -9.004 2.737 11.049 1.00 93.25 88 ALA A N 1
ATOM 706 C CA . ALA A 1 88 ? -9.657 4.046 11.038 1.00 93.25 88 ALA A CA 1
ATOM 707 C C . ALA A 1 88 ? -11.163 3.946 11.340 1.00 93.25 88 ALA A C 1
ATOM 709 O O . ALA A 1 88 ? -11.694 4.770 12.074 1.00 93.25 88 ALA A O 1
ATOM 710 N N . ALA A 1 89 ? -11.826 2.901 10.839 1.00 95.81 89 ALA A N 1
ATOM 711 C CA . ALA A 1 89 ? -13.223 2.593 11.135 1.00 95.81 89 ALA A CA 1
ATOM 712 C C . ALA A 1 89 ? -13.444 1.983 12.535 1.00 95.81 89 ALA A C 1
ATOM 714 O O . ALA A 1 89 ? -14.579 1.681 12.888 1.00 95.81 89 ALA A O 1
ATOM 715 N N . GLY A 1 90 ? -12.386 1.721 13.312 1.00 93.12 90 GLY A N 1
ATOM 716 C CA . GLY A 1 90 ? -12.487 1.071 14.624 1.00 93.12 90 GLY A CA 1
ATOM 717 C C . GLY A 1 90 ? -12.913 -0.404 14.588 1.00 93.12 90 GLY A C 1
ATOM 718 O O . GLY A 1 90 ? -13.142 -0.997 15.635 1.00 93.12 90 GLY A O 1
ATOM 719 N N . THR A 1 91 ? -12.994 -1.022 13.406 1.00 95.94 91 THR A N 1
ATOM 720 C CA . THR A 1 91 ? -13.423 -2.424 13.222 1.00 95.94 91 THR A CA 1
ATOM 721 C C . THR A 1 91 ? -12.268 -3.421 13.306 1.00 95.94 91 THR A C 1
ATOM 723 O O . THR A 1 91 ? -12.481 -4.632 13.364 1.00 95.94 91 THR A O 1
ATOM 726 N N . ALA A 1 92 ? -11.022 -2.940 13.291 1.00 94.06 92 ALA A N 1
ATOM 727 C CA . ALA A 1 92 ? -9.856 -3.798 13.428 1.00 94.06 92 ALA A CA 1
ATOM 728 C C . ALA A 1 92 ? -9.715 -4.308 14.868 1.00 94.06 92 ALA A C 1
ATOM 730 O O . ALA A 1 92 ? -9.478 -3.534 15.795 1.00 94.06 92 ALA A O 1
ATOM 731 N N . VAL A 1 93 ? -9.797 -5.627 15.033 1.00 94.31 93 VAL A N 1
ATOM 732 C CA . VAL A 1 93 ? -9.613 -6.280 16.329 1.00 94.31 93 VAL A CA 1
ATOM 733 C C . VAL A 1 93 ? -8.119 -6.302 16.682 1.00 94.31 93 VAL A C 1
ATOM 735 O O . VAL A 1 93 ? -7.315 -6.776 15.868 1.00 94.31 93 VAL A O 1
ATOM 738 N N . PRO A 1 94 ? -7.714 -5.789 17.861 1.00 95.00 94 PRO A N 1
ATOM 739 C CA . PRO A 1 94 ? -6.350 -5.960 18.342 1.00 95.00 94 PRO A CA 1
ATOM 740 C C . PRO A 1 94 ? -5.981 -7.443 18.461 1.00 95.00 94 PRO A C 1
ATOM 742 O O . PRO A 1 94 ? -6.833 -8.252 18.826 1.00 95.00 94 PRO A O 1
ATOM 745 N N . PRO A 1 95 ? -4.713 -7.827 18.233 1.00 94.75 95 PRO A N 1
ATOM 746 C CA . PRO A 1 95 ? -4.260 -9.147 18.649 1.00 94.75 95 PRO A CA 1
ATOM 747 C C . PRO A 1 95 ? -4.406 -9.316 20.175 1.00 94.75 95 PRO A C 1
ATOM 749 O O . PRO A 1 95 ? -4.364 -8.314 20.901 1.00 94.75 95 PRO A O 1
ATOM 752 N N . PRO A 1 96 ? -4.544 -10.560 20.674 1.00 93.00 96 PRO A N 1
ATOM 753 C CA . PRO A 1 96 ? -4.433 -10.817 22.107 1.00 93.00 96 PRO A CA 1
ATOM 754 C C . PRO A 1 96 ? -3.088 -10.256 22.600 1.00 93.00 96 PRO A C 1
ATOM 756 O O . PRO A 1 96 ? -2.095 -10.303 21.873 1.00 93.00 96 PRO A O 1
ATOM 759 N N . ASP A 1 97 ? -3.085 -9.636 23.779 1.00 95.12 97 ASP A N 1
ATOM 760 C CA . ASP A 1 97 ? -1.944 -8.924 24.387 1.00 95.12 97 ASP A CA 1
ATOM 761 C C . ASP A 1 97 ? -1.555 -7.573 23.751 1.00 95.12 97 ASP A C 1
ATOM 763 O O . ASP A 1 97 ? -0.516 -6.984 24.073 1.00 95.12 97 ASP A O 1
ATOM 767 N N . ALA A 1 98 ? -2.378 -7.015 22.859 1.00 93.69 98 ALA A N 1
ATOM 768 C CA . ALA A 1 98 ? -2.133 -5.675 22.338 1.00 93.69 98 ALA A CA 1
ATOM 769 C C . ALA A 1 98 ? -2.421 -4.587 23.388 1.00 93.69 98 ALA A C 1
ATOM 771 O O . ALA A 1 98 ? -3.532 -4.460 23.893 1.00 93.69 98 ALA A O 1
ATOM 772 N N . GLY A 1 99 ? -1.429 -3.737 23.669 1.00 95.12 99 GLY A N 1
ATOM 773 C CA . GLY A 1 99 ? -1.600 -2.619 24.602 1.00 95.12 99 GLY A CA 1
ATOM 774 C C . GLY A 1 99 ? -2.481 -1.464 24.073 1.00 95.12 99 GLY A C 1
ATOM 775 O O . GLY A 1 99 ? -2.758 -1.387 22.873 1.00 95.12 99 GLY A O 1
ATOM 776 N N . PRO A 1 100 ? -2.821 -0.475 24.926 1.00 93.44 100 PRO A N 1
ATOM 777 C CA . PRO A 1 100 ? -3.773 0.614 24.626 1.00 93.44 100 PRO A CA 1
ATOM 778 C C . PRO A 1 100 ? -3.454 1.466 23.384 1.00 93.44 100 PRO A C 1
ATOM 780 O O . PRO A 1 100 ? -4.323 2.114 22.813 1.00 93.44 100 PRO A O 1
ATOM 783 N N . ASN A 1 101 ? -2.197 1.462 22.934 1.00 95.44 101 ASN A N 1
ATOM 784 C CA . ASN A 1 101 ? -1.715 2.246 21.795 1.00 95.44 101 ASN A CA 1
ATOM 785 C C . ASN A 1 101 ? -1.470 1.409 20.525 1.00 95.44 101 ASN A C 1
ATOM 787 O O . ASN A 1 101 ? -0.772 1.869 19.612 1.00 95.44 101 ASN A O 1
ATOM 791 N N . TRP A 1 102 ? -1.985 0.176 20.452 1.00 96.06 102 TRP A N 1
ATOM 7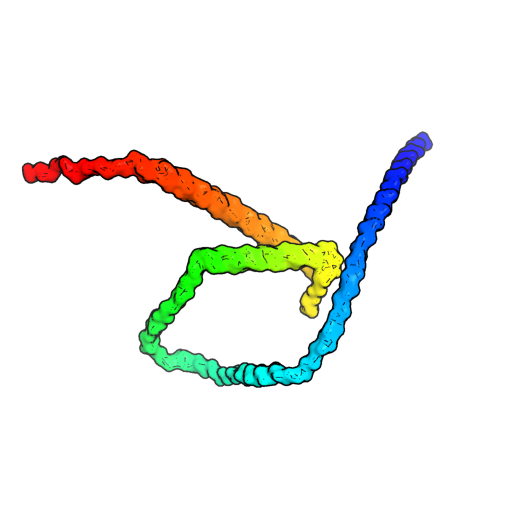92 C CA . TRP A 1 102 ? -1.718 -0.724 19.324 1.00 96.06 102 TRP A CA 1
ATOM 793 C C . TRP A 1 102 ? -2.165 -0.121 17.984 1.00 96.06 102 TRP A C 1
ATOM 795 O O . TRP A 1 102 ? -1.385 -0.126 17.031 1.00 96.06 102 TRP A O 1
ATOM 805 N N . ALA A 1 103 ? -3.373 0.452 17.939 1.00 95.44 103 ALA A N 1
ATOM 806 C CA . ALA A 1 103 ? -3.994 0.967 16.724 1.00 95.44 103 ALA A CA 1
ATOM 807 C C . ALA A 1 103 ? -3.163 2.110 16.133 1.00 95.44 103 ALA A C 1
ATOM 809 O O . ALA A 1 103 ? -2.766 2.049 14.972 1.00 95.44 103 ALA A O 1
ATOM 810 N N . LYS A 1 104 ? -2.772 3.083 16.969 1.00 95.12 104 LYS A N 1
ATOM 811 C CA . LYS A 1 104 ? -1.906 4.208 16.577 1.00 95.12 104 LYS A CA 1
ATOM 812 C C . LYS A 1 104 ? -0.552 3.727 16.048 1.00 95.12 104 LYS A C 1
ATOM 814 O O . LYS A 1 104 ? -0.109 4.145 14.979 1.00 95.12 104 LYS A O 1
ATOM 819 N N . LYS A 1 105 ? 0.110 2.799 16.757 1.00 95.75 105 LYS A N 1
ATOM 820 C CA . LYS A 1 105 ? 1.400 2.227 16.314 1.00 95.75 105 LYS A CA 1
ATOM 821 C C . LYS A 1 105 ? 1.251 1.448 15.005 1.00 95.75 105 LYS A C 1
ATOM 823 O O . LYS A 1 105 ? 2.151 1.474 14.160 1.00 95.75 105 LYS A O 1
ATOM 828 N N . ARG A 1 106 ? 0.136 0.737 14.831 1.00 95.88 106 ARG A N 1
ATOM 829 C CA . ARG A 1 106 ? -0.151 -0.022 13.616 1.00 95.88 106 ARG A CA 1
ATOM 830 C C . ARG A 1 106 ? -0.404 0.909 12.441 1.00 95.88 106 ARG A C 1
ATOM 832 O O . ARG A 1 106 ? 0.225 0.724 11.402 1.00 95.88 106 ARG A O 1
ATOM 839 N N . GLU A 1 107 ? -1.221 1.937 12.626 1.00 94.94 107 GLU A N 1
ATOM 840 C CA . GLU A 1 107 ? -1.490 2.950 11.613 1.00 94.94 107 GLU A CA 1
ATOM 841 C C . GLU A 1 107 ? -0.200 3.640 11.152 1.00 94.94 107 GLU A C 1
ATOM 843 O O . GLU A 1 107 ? 0.062 3.702 9.953 1.00 94.94 107 GLU A O 1
ATOM 848 N N . GLN A 1 108 ? 0.667 4.061 12.077 1.00 95.88 108 GLN A N 1
ATOM 849 C CA . GLN A 1 108 ? 1.963 4.662 11.733 1.00 95.88 108 GLN A CA 1
ATOM 850 C C . GLN A 1 108 ? 2.829 3.731 10.868 1.00 95.88 108 GLN A C 1
ATOM 852 O O . GLN A 1 108 ? 3.438 4.164 9.884 1.00 95.88 108 GLN A O 1
ATOM 857 N N . ARG A 1 109 ? 2.873 2.430 11.196 1.00 95.88 109 ARG A N 1
ATOM 858 C CA . ARG A 1 109 ? 3.584 1.430 10.379 1.00 95.88 109 ARG A CA 1
ATOM 859 C C . ARG A 1 109 ? 2.955 1.289 8.994 1.00 95.88 109 ARG A C 1
ATOM 861 O O . ARG A 1 109 ? 3.687 1.260 8.004 1.00 95.88 109 ARG A O 1
ATOM 868 N N . LEU A 1 110 ? 1.627 1.223 8.910 1.00 93.94 110 LEU A N 1
ATOM 869 C CA . LEU A 1 110 ? 0.903 1.131 7.639 1.00 93.94 110 LEU A CA 1
ATOM 870 C C . LEU A 1 110 ? 1.126 2.382 6.778 1.00 93.94 110 LEU A C 1
ATOM 872 O O . LEU A 1 110 ? 1.443 2.248 5.598 1.00 93.94 110 LEU A O 1
ATOM 876 N N . ALA A 1 111 ? 1.101 3.578 7.368 1.00 93.75 111 ALA A N 1
ATOM 877 C CA . ALA A 1 111 ? 1.406 4.835 6.688 1.00 93.75 111 ALA A CA 1
ATOM 878 C C . ALA A 1 111 ? 2.847 4.866 6.144 1.00 93.75 111 ALA A C 1
ATOM 880 O O . ALA A 1 111 ? 3.076 5.266 4.999 1.00 93.75 111 ALA A O 1
ATOM 881 N N . LYS A 1 112 ? 3.831 4.377 6.915 1.00 95.56 112 LYS A N 1
ATOM 882 C CA . LYS A 1 112 ? 5.218 4.229 6.436 1.00 95.56 112 LYS A CA 1
ATOM 883 C C . LYS A 1 112 ? 5.304 3.276 5.239 1.00 95.56 112 LYS A C 1
ATOM 885 O O . LYS A 1 112 ? 6.021 3.563 4.277 1.00 95.56 112 LYS A O 1
ATOM 890 N N . TYR A 1 113 ? 4.584 2.153 5.276 1.00 92.69 113 TYR A N 1
ATOM 891 C CA . TYR A 1 113 ? 4.546 1.217 4.150 1.00 92.69 113 TYR A CA 1
ATOM 892 C C . TYR A 1 113 ? 3.858 1.801 2.917 1.00 92.69 113 TYR A C 1
ATOM 894 O O . TYR A 1 113 ? 4.347 1.560 1.811 1.00 92.69 113 TYR A O 1
ATOM 902 N N . ALA A 1 114 ? 2.788 2.579 3.092 1.00 92.12 114 ALA A N 1
ATOM 903 C CA . ALA A 1 114 ? 2.110 3.262 1.997 1.00 92.12 114 ALA A CA 1
ATOM 904 C C . ALA A 1 114 ? 3.078 4.199 1.259 1.00 92.12 114 ALA A C 1
ATOM 906 O O . ALA A 1 114 ? 3.343 3.983 0.078 1.00 92.12 114 ALA A O 1
ATOM 907 N N . LYS A 1 115 ? 3.746 5.104 1.992 1.00 93.81 115 LYS A N 1
ATOM 908 C CA . LYS A 1 115 ? 4.752 6.030 1.433 1.00 93.81 115 LYS A CA 1
ATOM 909 C C . LYS A 1 115 ? 5.883 5.311 0.692 1.00 93.81 115 LYS A C 1
ATOM 911 O O . LYS A 1 115 ? 6.334 5.746 -0.363 1.00 93.81 115 LYS A O 1
ATOM 916 N N . ASN A 1 116 ? 6.387 4.207 1.245 1.00 92.06 116 ASN A N 1
ATOM 917 C CA . ASN A 1 116 ? 7.447 3.439 0.589 1.00 92.06 116 ASN A CA 1
ATOM 918 C C . ASN A 1 116 ? 6.960 2.737 -0.690 1.00 92.06 116 ASN A C 1
ATOM 920 O O . ASN A 1 116 ? 7.727 2.605 -1.640 1.00 92.06 116 ASN A O 1
ATOM 924 N N . THR A 1 117 ? 5.709 2.275 -0.713 1.00 90.12 117 THR A N 1
ATOM 925 C CA . THR A 1 117 ? 5.130 1.632 -1.900 1.00 90.12 117 THR A CA 1
ATOM 926 C C . THR A 1 117 ? 4.915 2.658 -3.007 1.00 90.12 117 THR A C 1
ATOM 928 O O . THR A 1 117 ? 5.409 2.458 -4.109 1.00 90.12 117 THR A O 1
ATOM 931 N N . GLU A 1 118 ? 4.344 3.814 -2.675 1.00 89.56 118 GLU A N 1
ATOM 932 C CA . GLU A 1 118 ? 4.162 4.941 -3.595 1.00 89.56 118 GLU A CA 1
ATOM 933 C C . GLU A 1 118 ? 5.488 5.384 -4.236 1.00 89.56 118 GLU A C 1
ATOM 935 O O . GLU A 1 118 ? 5.598 5.506 -5.455 1.00 89.56 118 GLU A O 1
ATOM 940 N N . ARG A 1 119 ? 6.561 5.506 -3.439 1.00 92.69 119 ARG A N 1
ATOM 941 C CA . ARG A 1 119 ? 7.911 5.788 -3.966 1.00 92.69 119 ARG A CA 1
ATOM 942 C C . ARG A 1 119 ? 8.398 4.729 -4.956 1.00 92.69 119 ARG A C 1
ATOM 944 O O . ARG A 1 119 ? 9.073 5.065 -5.929 1.00 92.69 119 ARG A O 1
ATOM 951 N N . ARG A 1 120 ? 8.112 3.449 -4.699 1.00 87.75 120 ARG A N 1
ATOM 952 C CA . ARG A 1 120 ? 8.488 2.352 -5.603 1.00 87.75 120 ARG A CA 1
ATOM 953 C C . ARG A 1 120 ? 7.678 2.394 -6.892 1.00 87.75 120 ARG A C 1
ATOM 955 O O . ARG A 1 120 ? 8.284 2.190 -7.937 1.00 87.75 120 ARG A O 1
ATOM 962 N N . HIS A 1 121 ? 6.382 2.695 -6.817 1.00 88.06 121 HIS A N 1
ATOM 963 C CA . HIS A 1 121 ? 5.501 2.806 -7.982 1.00 88.06 121 HIS A CA 1
ATOM 964 C C . HIS A 1 121 ? 5.935 3.962 -8.863 1.00 88.06 121 HIS A C 1
ATOM 966 O O . HIS A 1 121 ? 6.296 3.733 -10.008 1.00 88.06 121 HIS A O 1
ATOM 972 N N . LYS A 1 122 ? 6.112 5.153 -8.284 1.00 92.31 122 LYS A N 1
ATOM 973 C CA . LYS A 1 122 ? 6.626 6.321 -9.009 1.00 92.31 122 LYS A CA 1
ATOM 974 C C . LYS A 1 122 ? 7.958 6.035 -9.711 1.00 92.31 122 LYS A C 1
ATOM 976 O O . LYS A 1 122 ? 8.188 6.454 -10.842 1.00 92.31 122 LYS A O 1
ATOM 981 N N . LYS A 1 123 ? 8.861 5.300 -9.051 1.00 92.44 123 LYS A N 1
ATOM 982 C CA . LYS A 1 123 ? 10.135 4.882 -9.657 1.00 92.44 123 LYS A CA 1
ATOM 983 C C . LYS A 1 123 ? 9.944 3.837 -10.760 1.00 92.44 123 LYS A C 1
ATOM 985 O O . LYS A 1 123 ? 10.717 3.829 -11.715 1.00 92.44 123 LYS A O 1
ATOM 990 N N . HIS A 1 124 ? 8.989 2.926 -10.605 1.00 87.88 124 HIS A N 1
ATOM 991 C CA . HIS A 1 124 ? 8.679 1.915 -11.606 1.00 87.88 124 HIS A CA 1
ATOM 992 C C . HIS A 1 124 ? 8.050 2.545 -12.848 1.00 87.88 124 HIS A C 1
ATOM 994 O O . HIS A 1 124 ? 8.587 2.339 -13.927 1.00 87.88 124 HIS A O 1
ATOM 1000 N N . GLU A 1 125 ? 7.027 3.379 -12.681 1.00 89.44 125 GLU A N 1
ATOM 1001 C CA . GLU A 1 125 ? 6.381 4.150 -13.749 1.00 89.44 125 GLU A CA 1
ATOM 1002 C C . GLU A 1 125 ? 7.396 4.970 -14.538 1.00 89.44 125 GLU A C 1
ATOM 1004 O O . GLU A 1 125 ? 7.415 4.908 -15.762 1.00 89.44 125 GLU A O 1
ATOM 1009 N N . LYS A 1 126 ? 8.310 5.665 -13.843 1.00 93.94 126 LYS A N 1
ATOM 1010 C CA . LYS A 1 126 ? 9.397 6.382 -14.514 1.00 93.94 126 LYS A CA 1
ATOM 1011 C C . LYS A 1 126 ? 10.249 5.442 -15.373 1.00 93.94 126 LYS A C 1
ATOM 1013 O O . LYS A 1 126 ? 10.490 5.735 -16.529 1.00 93.94 126 LYS A O 1
ATOM 1018 N N . ARG A 1 127 ? 10.675 4.294 -14.837 1.00 89.50 127 ARG A N 1
ATOM 1019 C CA . ARG A 1 127 ? 11.484 3.324 -15.599 1.00 89.50 127 ARG A CA 1
ATOM 1020 C C . ARG A 1 127 ? 10.742 2.720 -16.785 1.00 89.50 127 ARG A C 1
ATOM 1022 O O . ARG A 1 127 ? 11.393 2.380 -17.761 1.00 89.50 127 ARG A O 1
ATOM 1029 N N . VAL A 1 128 ? 9.433 2.507 -16.664 1.00 87.50 128 VAL A N 1
ATOM 1030 C CA . VAL A 1 128 ? 8.603 2.010 -17.766 1.00 87.50 128 VAL A CA 1
ATOM 1031 C C . VAL A 1 128 ? 8.540 3.069 -18.861 1.00 87.50 128 VAL A C 1
ATOM 1033 O O . VAL A 1 128 ? 8.884 2.754 -19.991 1.00 87.50 128 VAL A O 1
ATOM 1036 N N . ARG A 1 129 ? 8.261 4.328 -18.501 1.00 91.81 129 ARG A N 1
ATOM 1037 C CA . ARG A 1 129 ? 8.274 5.465 -19.431 1.00 91.81 129 ARG A CA 1
ATOM 1038 C C . ARG A 1 129 ? 9.626 5.641 -20.127 1.00 91.81 129 ARG A C 1
ATOM 1040 O O . ARG A 1 129 ? 9.671 5.643 -21.347 1.00 91.81 129 ARG A O 1
ATOM 1047 N N . ASP A 1 130 ? 10.721 5.701 -19.366 1.00 91.56 130 ASP A N 1
ATOM 1048 C CA . ASP A 1 130 ? 12.076 5.857 -19.916 1.00 91.56 130 ASP A CA 1
ATOM 1049 C C . ASP A 1 130 ? 12.432 4.678 -20.860 1.00 91.56 130 ASP A C 1
ATOM 1051 O O . ASP A 1 130 ? 13.138 4.843 -21.851 1.00 91.56 130 ASP A O 1
ATOM 1055 N N . ALA A 1 131 ? 11.948 3.462 -20.565 1.00 88.25 131 ALA A N 1
ATOM 1056 C CA . ALA A 1 131 ? 12.168 2.287 -21.410 1.00 88.25 131 ALA A CA 1
ATOM 1057 C C . ALA A 1 131 ? 11.292 2.276 -22.673 1.00 88.25 131 ALA A C 1
ATOM 1059 O O . ALA A 1 131 ? 11.709 1.715 -23.685 1.00 88.25 131 ALA A O 1
ATOM 1060 N N . GLU A 1 132 ? 10.089 2.842 -22.616 1.00 87.06 132 GLU A N 1
ATOM 1061 C CA . GLU A 1 132 ? 9.233 3.058 -23.786 1.00 87.06 132 GLU A CA 1
ATOM 1062 C C . GLU A 1 132 ? 9.840 4.121 -24.707 1.00 87.06 132 GLU A C 1
ATOM 1064 O O . GLU A 1 132 ? 9.976 3.872 -25.903 1.00 87.06 132 GLU A O 1
ATOM 1069 N N . GLU A 1 133 ? 10.324 5.228 -24.141 1.00 86.56 133 GLU A N 1
ATOM 1070 C CA . GLU A 1 133 ? 11.012 6.304 -24.864 1.00 86.56 133 GLU A CA 1
ATOM 1071 C C . GLU A 1 133 ? 12.300 5.799 -25.540 1.00 86.56 133 GLU A C 1
ATOM 1073 O O . GLU A 1 133 ? 12.479 5.943 -26.752 1.00 86.56 133 GLU A O 1
ATOM 1078 N N . ALA A 1 134 ? 13.147 5.068 -24.808 1.00 83.75 134 ALA A N 1
ATOM 1079 C CA . ALA A 1 134 ? 14.363 4.478 -25.372 1.00 83.75 134 ALA A CA 1
ATOM 1080 C C . ALA A 1 134 ? 14.081 3.433 -26.472 1.00 83.75 134 ALA A C 1
ATOM 1082 O O . ALA A 1 134 ? 14.887 3.272 -27.390 1.00 83.75 134 ALA A O 1
ATOM 1083 N N . LYS A 1 135 ? 12.949 2.714 -26.409 1.00 78.88 135 LYS A N 1
ATOM 1084 C CA . LYS A 1 135 ? 12.521 1.812 -27.492 1.00 78.88 135 LYS A CA 1
ATOM 1085 C C . LYS A 1 135 ? 12.050 2.582 -28.721 1.00 78.88 135 LYS A C 1
AT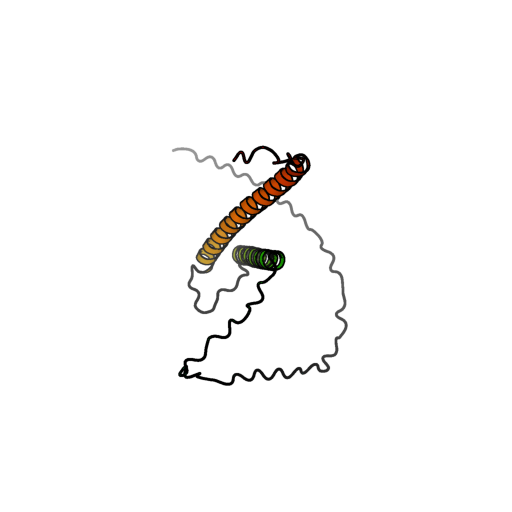OM 1087 O O . LYS A 1 135 ? 12.329 2.132 -29.829 1.00 78.88 135 LYS A O 1
ATOM 1092 N N . SER A 1 136 ? 11.367 3.714 -28.541 1.00 75.19 136 SER A N 1
ATOM 1093 C CA . SER A 1 136 ? 10.964 4.564 -29.666 1.00 75.19 136 SER A CA 1
ATOM 1094 C C . SER A 1 136 ? 12.151 5.251 -30.347 1.00 75.19 136 SER A C 1
ATOM 1096 O O . SER A 1 136 ? 12.157 5.361 -31.568 1.00 75.19 136 SER A O 1
ATOM 1098 N N . GLU A 1 137 ? 13.195 5.632 -29.606 1.00 65.75 137 GLU A N 1
ATOM 1099 C CA . GLU A 1 137 ? 14.392 6.271 -30.177 1.00 65.75 137 GLU A CA 1
ATOM 1100 C C . GLU A 1 137 ? 15.414 5.264 -30.739 1.00 65.75 137 GLU A C 1
ATOM 1102 O O . GLU A 1 137 ? 16.119 5.543 -31.711 1.00 65.75 137 GLU A O 1
ATOM 1107 N N . GLY A 1 138 ? 15.495 4.063 -30.156 1.00 55.59 138 GLY A N 1
ATOM 1108 C CA . GLY A 1 138 ? 16.414 3.002 -30.581 1.00 55.59 138 GLY A CA 1
ATOM 1109 C C . GLY A 1 138 ? 16.039 2.312 -31.897 1.00 55.59 138 GLY A C 1
ATOM 1110 O O . GLY A 1 138 ? 16.886 1.645 -32.485 1.00 55.59 138 GLY A O 1
ATOM 1111 N N . ALA A 1 139 ? 14.810 2.494 -32.391 1.00 55.28 139 ALA A N 1
ATOM 1112 C CA . ALA A 1 139 ? 14.375 1.968 -33.687 1.00 55.28 139 ALA A CA 1
ATOM 1113 C C . ALA A 1 139 ? 14.961 2.737 -34.894 1.00 55.28 139 ALA A C 1
ATOM 1115 O O . ALA A 1 139 ? 14.813 2.280 -36.023 1.00 55.28 139 ALA A O 1
ATOM 1116 N N . GLY A 1 140 ? 15.640 3.873 -34.669 1.00 52.97 140 GLY A N 1
ATOM 1117 C CA . GLY A 1 140 ? 16.207 4.722 -35.726 1.00 52.97 140 GLY A CA 1
ATOM 1118 C C . GLY A 1 140 ? 17.730 4.673 -35.896 1.00 52.97 140 GLY A C 1
ATOM 1119 O O . GLY A 1 140 ? 18.249 5.346 -36.781 1.00 52.97 140 GLY A O 1
ATOM 1120 N N . LYS A 1 141 ? 18.481 3.914 -35.082 1.00 52.09 141 LYS A N 1
ATOM 1121 C CA . LYS A 1 141 ? 19.941 3.774 -35.260 1.00 52.09 141 LYS A CA 1
ATOM 1122 C C . LYS A 1 141 ? 20.286 2.472 -35.967 1.00 52.09 141 LYS A C 1
ATOM 1124 O O . LYS A 1 141 ? 20.724 1.490 -35.373 1.00 52.09 141 LYS A O 1
ATOM 1129 N N . GLU A 1 142 ? 20.043 2.549 -37.267 1.00 52.94 142 GLU A N 1
ATOM 1130 C CA . GLU A 1 142 ? 20.726 1.857 -38.350 1.00 52.94 142 GLU A CA 1
ATOM 1131 C C . GLU A 1 142 ? 22.180 1.497 -37.989 1.00 52.94 142 GLU A C 1
ATOM 1133 O O . GLU A 1 142 ? 22.940 2.293 -37.426 1.00 52.94 142 GLU A O 1
ATOM 1138 N N . GLN A 1 143 ? 22.536 0.245 -38.273 1.00 52.22 143 GLN A N 1
ATOM 1139 C CA . GLN A 1 143 ? 23.855 -0.331 -38.058 1.00 52.22 143 GLN A CA 1
ATOM 1140 C C . GLN A 1 143 ? 24.901 0.443 -38.868 1.00 52.22 143 GLN A C 1
ATOM 1142 O O . GLN A 1 143 ? 25.115 0.178 -40.044 1.00 52.22 143 GLN A O 1
ATOM 1147 N N . GLY A 1 144 ? 25.586 1.379 -38.213 1.00 53.12 144 GLY A N 1
ATOM 1148 C CA . GLY A 1 144 ? 26.833 1.947 -38.711 1.00 53.12 144 GLY A CA 1
ATOM 1149 C C . GLY A 1 144 ? 27.902 0.859 -38.763 1.00 53.12 144 GLY A C 1
ATOM 1150 O O . GLY A 1 144 ? 28.476 0.485 -37.736 1.00 53.12 144 GLY A O 1
ATOM 1151 N N . ASP A 1 145 ? 28.096 0.344 -39.969 1.00 56.66 145 ASP A N 1
ATOM 1152 C CA . ASP A 1 145 ? 29.076 -0.640 -40.402 1.00 56.66 145 ASP A CA 1
ATOM 1153 C C . ASP A 1 145 ? 30.476 -0.324 -39.839 1.00 56.66 145 ASP A C 1
ATOM 1155 O O . ASP A 1 145 ? 31.121 0.660 -40.204 1.00 56.66 145 ASP A O 1
ATOM 1159 N N . LYS A 1 146 ? 30.957 -1.139 -38.894 1.00 57.97 146 LYS A N 1
ATOM 1160 C CA . LYS A 1 146 ? 32.327 -1.038 -38.365 1.00 57.97 146 LYS A CA 1
ATOM 1161 C C . LYS A 1 146 ? 33.247 -1.925 -39.190 1.00 57.97 146 LYS A C 1
ATOM 1163 O O . LYS A 1 146 ? 33.802 -2.895 -38.676 1.00 57.97 146 LYS A O 1
ATOM 1168 N N . ASN A 1 147 ? 33.422 -1.570 -40.457 1.00 63.53 147 ASN A N 1
ATOM 1169 C CA . ASN A 1 147 ? 34.468 -2.127 -41.300 1.00 63.53 147 ASN A CA 1
ATOM 1170 C C . ASN A 1 147 ? 35.390 -1.014 -41.804 1.00 63.53 147 ASN A C 1
ATOM 1172 O O . ASN A 1 147 ? 35.254 -0.539 -42.924 1.00 63.53 147 ASN A O 1
ATOM 1176 N N . SER A 1 148 ? 36.355 -0.595 -40.987 1.00 57.09 148 SER A N 1
ATOM 1177 C CA . SER A 1 148 ? 37.544 0.065 -41.530 1.00 57.09 148 SER A CA 1
ATOM 1178 C C . SER A 1 148 ? 38.722 -0.020 -40.565 1.00 57.09 148 SER A C 1
ATOM 1180 O O . SER A 1 148 ? 38.736 0.632 -39.522 1.00 57.09 148 SER A O 1
ATOM 1182 N N . GLY A 1 149 ? 39.746 -0.776 -40.965 1.00 56.72 149 GLY A N 1
ATOM 1183 C CA . GLY A 1 149 ? 41.126 -0.390 -40.675 1.00 56.72 149 GLY A CA 1
ATOM 1184 C C . GLY A 1 149 ? 41.823 -1.100 -39.519 1.00 56.72 149 GLY A C 1
ATOM 1185 O O . GLY A 1 149 ? 42.276 -0.450 -38.583 1.00 56.72 149 GLY A O 1
ATOM 1186 N N . ARG A 1 150 ? 42.027 -2.419 -39.625 1.00 59.62 150 ARG A N 1
ATOM 1187 C CA . ARG A 1 150 ? 43.184 -3.069 -38.986 1.00 59.62 150 ARG A CA 1
ATOM 1188 C C . ARG A 1 150 ? 44.337 -3.073 -39.992 1.00 59.62 150 ARG A C 1
ATOM 1190 O O . ARG A 1 150 ? 44.477 -4.018 -40.762 1.00 59.62 150 ARG A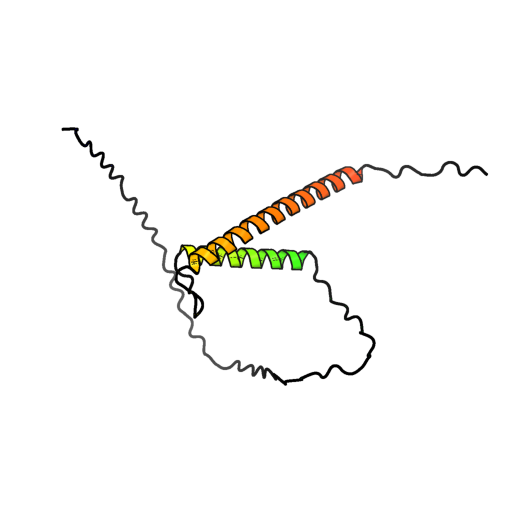 O 1
ATOM 1197 N N . ALA A 1 151 ? 45.107 -1.987 -40.024 1.00 61.12 151 ALA A N 1
ATOM 1198 C CA . ALA A 1 151 ? 46.368 -1.939 -40.760 1.00 61.12 151 ALA A CA 1
ATOM 1199 C C . ALA A 1 151 ? 47.428 -2.773 -40.017 1.00 61.12 151 ALA A C 1
ATOM 1201 O O . ALA A 1 151 ? 47.444 -2.793 -38.783 1.00 61.12 151 ALA A O 1
ATOM 1202 N N . LYS A 1 152 ? 48.226 -3.519 -40.786 1.00 65.38 152 LYS A N 1
ATOM 1203 C CA . LYS A 1 152 ? 49.365 -4.324 -40.328 1.00 65.38 152 LYS A CA 1
ATOM 1204 C C . LYS A 1 152 ? 50.614 -3.467 -40.212 1.00 65.38 152 LYS A C 1
ATOM 1206 O O . LYS A 1 152 ? 50.741 -2.545 -41.046 1.00 65.38 152 LYS A O 1
#

Organism: NCBI:txid1314788

Secondary structure (DSSP, 8-state):
--------------------------------------------------------------PPPHHHHHHHHHHHHHHHHHHHHHHHTT-PPPPTT--TTHHHHHHHHHHHHHHHHHHHHHHHHHHHHHHHHHHHHHTT------------

Radius of gyration: 31.2 Å; chains: 1; bounding box: 83×80×73 Å